Protein AF-A0A7N2RCC4-F1 (afdb_monomer_lite)

Structure (mmCIF, N/CA/C/O backbone):
data_AF-A0A7N2RCC4-F1
#
_entry.id   AF-A0A7N2RCC4-F1
#
loop_
_atom_site.group_PDB
_atom_site.id
_atom_site.type_symbol
_atom_site.label_atom_id
_ato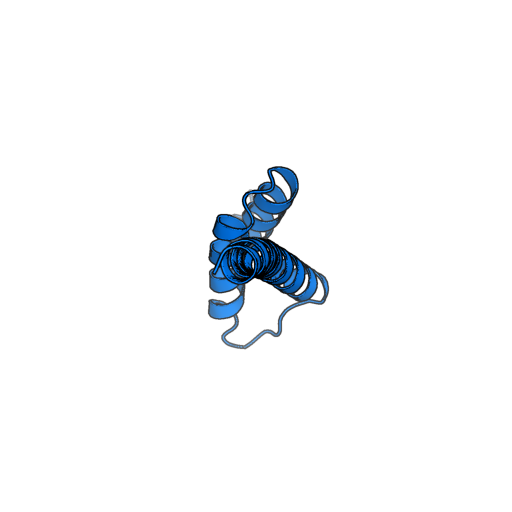m_site.label_alt_id
_atom_site.label_comp_id
_atom_site.label_asym_id
_atom_site.label_entity_id
_atom_site.label_seq_id
_atom_site.pdbx_PDB_ins_code
_atom_site.Cartn_x
_atom_site.Cartn_y
_atom_site.Cartn_z
_atom_site.occupancy
_atom_site.B_iso_or_equiv
_atom_site.auth_seq_id
_atom_site.auth_comp_id
_atom_site.auth_asym_id
_atom_site.auth_atom_id
_atom_site.pdbx_PDB_model_num
ATOM 1 N N . MET A 1 1 ? -17.822 18.754 20.156 1.00 39.94 1 MET A N 1
ATOM 2 C CA . MET A 1 1 ? -16.441 18.271 20.363 1.00 39.94 1 MET A CA 1
ATOM 3 C C . MET A 1 1 ? -16.010 17.592 19.079 1.00 39.94 1 MET A C 1
ATOM 5 O O . MET A 1 1 ? -16.704 16.676 18.659 1.00 39.94 1 MET A O 1
ATOM 9 N N . ALA A 1 2 ? -14.974 18.092 18.404 1.00 50.16 2 ALA A N 1
ATOM 10 C CA . ALA A 1 2 ? -14.434 17.416 17.227 1.00 50.16 2 ALA A CA 1
ATOM 11 C C . ALA A 1 2 ? -13.718 16.144 17.699 1.00 50.16 2 ALA A C 1
ATOM 13 O O . ALA A 1 2 ? -12.829 16.223 18.544 1.00 50.16 2 ALA A O 1
ATOM 14 N N . MET A 1 3 ? -14.162 14.985 17.216 1.00 54.91 3 MET A N 1
ATOM 15 C CA . MET A 1 3 ? -13.475 13.718 17.443 1.00 54.91 3 MET A CA 1
ATOM 16 C C . MET A 1 3 ? -12.151 13.791 16.6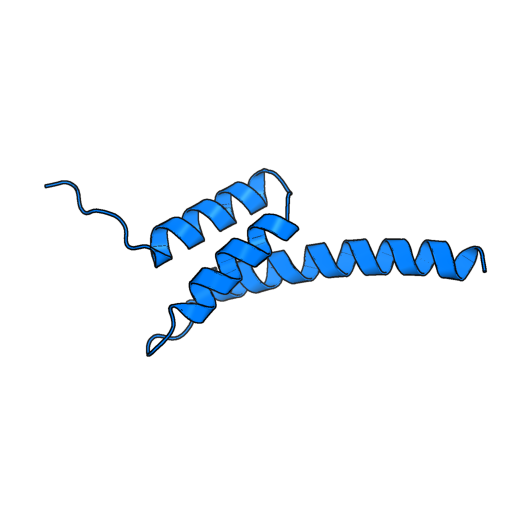83 1.00 54.91 3 MET A C 1
ATOM 18 O O . MET A 1 3 ? -12.163 13.960 15.465 1.00 54.91 3 MET A O 1
ATOM 22 N N . THR A 1 4 ? -11.019 13.732 17.380 1.00 64.38 4 THR A N 1
ATOM 23 C CA . THR A 1 4 ? -9.720 13.582 16.718 1.00 64.38 4 THR A CA 1
ATOM 24 C C . THR A 1 4 ? -9.707 12.213 16.036 1.00 64.38 4 THR A C 1
ATOM 26 O O . THR A 1 4 ? -9.937 11.222 16.740 1.00 64.38 4 THR A O 1
ATOM 29 N N . PRO A 1 5 ? -9.502 12.133 14.709 1.00 71.56 5 PRO A N 1
ATOM 30 C CA . PRO A 1 5 ? -9.406 10.848 14.030 1.00 71.56 5 PRO A CA 1
ATOM 31 C C . PRO A 1 5 ? -8.265 10.038 14.643 1.00 71.56 5 PRO A C 1
ATOM 33 O O . PRO A 1 5 ? -7.243 10.577 15.067 1.00 71.56 5 PRO A O 1
ATOM 36 N N . SER A 1 6 ? -8.464 8.730 14.761 1.00 83.94 6 SER A N 1
ATOM 37 C CA . SER A 1 6 ? -7.411 7.847 15.250 1.00 83.94 6 SER A CA 1
ATOM 38 C C . SER A 1 6 ? -6.241 7.836 14.263 1.00 83.94 6 SER A C 1
ATOM 40 O O . SER A 1 6 ? -6.439 7.953 13.054 1.00 83.94 6 SER A O 1
ATOM 42 N N . ALA A 1 7 ? -5.020 7.601 14.751 1.00 86.56 7 ALA A N 1
ATOM 43 C CA . ALA A 1 7 ? -3.840 7.488 13.887 1.00 86.56 7 ALA A CA 1
ATOM 44 C C . ALA A 1 7 ? -4.025 6.445 12.761 1.00 86.56 7 ALA A C 1
ATOM 46 O O . ALA A 1 7 ? -3.449 6.568 11.683 1.00 86.56 7 ALA A O 1
ATOM 47 N N . ARG A 1 8 ? -4.863 5.420 12.975 1.00 88.56 8 ARG A N 1
ATOM 48 C CA . ARG A 1 8 ? -5.239 4.444 11.942 1.00 88.56 8 ARG A CA 1
ATOM 49 C C . ARG A 1 8 ? -6.067 5.087 10.828 1.00 88.56 8 ARG A C 1
ATOM 51 O O . ARG A 1 8 ? -5.739 4.913 9.661 1.00 88.56 8 ARG A O 1
ATOM 58 N N . GLU A 1 9 ? -7.105 5.841 11.178 1.00 89.31 9 GLU A N 1
ATOM 59 C CA . GLU A 1 9 ? -7.972 6.531 10.213 1.00 89.31 9 GLU A CA 1
ATOM 60 C C . GLU A 1 9 ? -7.211 7.604 9.427 1.00 89.31 9 GLU A C 1
ATOM 62 O O . GLU A 1 9 ? -7.417 7.732 8.221 1.00 89.31 9 GLU A O 1
ATOM 67 N N . GLU A 1 10 ? -6.283 8.316 10.074 1.00 92.44 10 GLU A N 1
ATOM 68 C CA . GLU A 1 10 ? -5.395 9.271 9.403 1.00 92.44 10 GLU A CA 1
ATOM 69 C C . GLU A 1 10 ? -4.501 8.583 8.365 1.00 92.44 10 GLU A C 1
ATOM 71 O O . GLU A 1 10 ? -4.428 9.029 7.221 1.00 92.44 10 GLU A O 1
ATOM 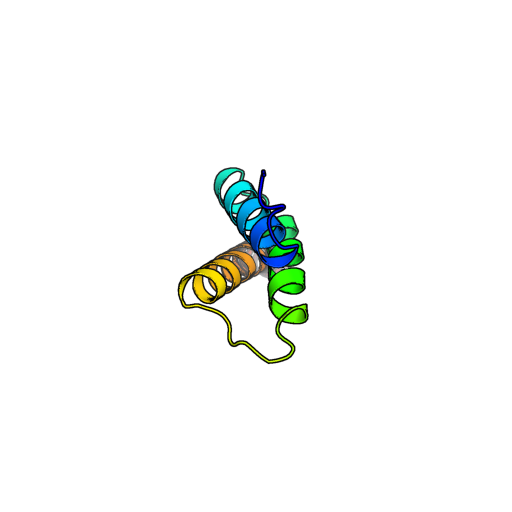76 N N . ASN A 1 11 ? -3.870 7.458 8.717 1.00 92.56 11 ASN A N 1
ATOM 77 C CA . ASN A 1 11 ? -3.038 6.715 7.769 1.00 92.56 11 ASN A CA 1
ATOM 78 C C . ASN A 1 11 ? -3.865 6.128 6.610 1.00 92.56 11 ASN A C 1
ATOM 80 O O . ASN A 1 11 ? -3.415 6.162 5.467 1.00 92.56 11 ASN A O 1
ATOM 84 N N . VAL A 1 12 ? -5.090 5.648 6.861 1.00 92.62 12 VAL A N 1
ATOM 85 C CA . VAL A 1 12 ? -6.002 5.199 5.789 1.00 92.62 12 VAL A CA 1
ATOM 86 C C . VAL A 1 12 ? -6.390 6.361 4.872 1.00 92.62 12 VAL A C 1
ATOM 88 O O . VAL A 1 12 ? -6.435 6.196 3.653 1.00 92.62 12 VAL A O 1
ATOM 91 N N . TYR A 1 13 ? -6.645 7.546 5.428 1.00 94.31 13 TYR A N 1
ATOM 92 C CA . TYR A 1 13 ? -6.932 8.743 4.641 1.00 94.31 13 TYR A CA 1
ATOM 93 C C . TYR A 1 13 ? -5.737 9.151 3.768 1.00 94.31 13 TYR A C 1
ATOM 95 O O . TYR A 1 13 ? -5.901 9.380 2.568 1.00 94.31 13 TYR A O 1
ATOM 103 N N . MET A 1 14 ? -4.529 9.163 4.335 1.00 93.94 14 MET A N 1
ATOM 104 C CA . MET A 1 14 ? -3.301 9.456 3.592 1.00 93.94 14 MET A CA 1
ATOM 105 C C . MET A 1 14 ? -3.027 8.421 2.495 1.00 93.94 14 MET A C 1
ATOM 107 O O . MET A 1 14 ? -2.671 8.799 1.382 1.00 93.94 14 MET A O 1
ATOM 111 N N . ALA A 1 15 ? -3.277 7.133 2.752 1.00 94.00 15 ALA A N 1
ATOM 112 C CA . ALA A 1 15 ? -3.158 6.086 1.740 1.00 94.00 15 ALA A CA 1
ATOM 113 C C . ALA A 1 15 ? -4.132 6.292 0.567 1.00 94.00 15 ALA A C 1
ATOM 115 O O . ALA A 1 15 ? -3.746 6.117 -0.586 1.00 94.00 15 ALA A O 1
ATOM 116 N N . LYS A 1 16 ? -5.375 6.717 0.831 1.00 94.19 16 LYS A N 1
ATOM 117 C CA . LYS A 1 16 ? -6.337 7.070 -0.229 1.00 94.19 16 LYS A CA 1
ATOM 118 C C . LYS A 1 16 ? -5.885 8.285 -1.031 1.00 94.19 16 LYS A C 1
ATOM 120 O O . LYS A 1 16 ? -6.035 8.304 -2.247 1.00 94.19 16 LYS A O 1
ATOM 125 N N . LEU A 1 17 ? -5.314 9.294 -0.375 1.00 94.62 17 LEU A N 1
ATOM 126 C CA . LEU A 1 17 ? -4.778 10.462 -1.070 1.00 94.62 17 LEU A CA 1
ATOM 127 C C . LEU A 1 17 ? -3.589 10.082 -1.968 1.00 94.62 17 LEU A C 1
ATOM 129 O O . LEU A 1 17 ? -3.528 10.510 -3.119 1.00 94.62 17 LEU A O 1
ATOM 133 N N . ALA A 1 18 ? -2.692 9.227 -1.470 1.00 92.44 18 ALA A N 1
ATOM 134 C CA . ALA A 1 18 ? -1.573 8.684 -2.235 1.00 92.44 18 ALA A CA 1
ATOM 135 C C . ALA A 1 18 ? -2.040 7.802 -3.408 1.00 92.44 18 ALA A C 1
ATOM 137 O O . ALA A 1 18 ? -1.454 7.853 -4.484 1.00 92.44 18 ALA A O 1
ATOM 138 N N . GLU A 1 19 ? -3.132 7.048 -3.259 1.00 91.38 19 GLU A N 1
ATOM 139 C CA . GLU A 1 19 ? -3.744 6.324 -4.381 1.00 91.38 19 GLU A CA 1
ATOM 140 C C . GLU A 1 19 ? -4.168 7.284 -5.505 1.00 91.38 19 GLU A C 1
ATOM 142 O O . GLU A 1 19 ? -3.869 7.035 -6.672 1.00 91.38 19 GLU A O 1
ATOM 147 N N . GLN A 1 20 ? -4.807 8.410 -5.163 1.00 92.31 20 GLN A N 1
ATOM 148 C CA . GLN A 1 20 ? -5.246 9.408 -6.150 1.00 92.31 20 GLN A CA 1
ATOM 149 C C . GLN A 1 20 ? -4.078 10.148 -6.810 1.00 92.31 20 GLN A C 1
ATOM 151 O O . GLN A 1 20 ? -4.138 10.464 -7.997 1.00 92.31 20 GLN A O 1
ATOM 156 N N . ALA A 1 21 ? -3.014 10.426 -6.057 1.00 90.69 21 ALA A N 1
ATOM 157 C CA . ALA A 1 21 ? -1.831 11.106 -6.577 1.00 90.69 21 ALA A CA 1
ATOM 158 C C . ALA A 1 21 ? -0.892 10.170 -7.369 1.00 90.69 21 ALA A C 1
ATOM 160 O O . ALA A 1 21 ? 0.010 10.648 -8.054 1.00 90.69 21 ALA A O 1
ATOM 161 N N . GLN A 1 22 ? -1.091 8.849 -7.271 1.00 86.25 22 GLN A N 1
ATOM 162 C CA . GLN A 1 22 ? -0.241 7.782 -7.813 1.00 86.25 22 GLN A CA 1
ATOM 163 C C . GLN A 1 22 ? 1.162 7.533 -7.185 1.00 86.25 22 GLN A C 1
ATOM 165 O O . GLN A 1 22 ? 1.838 6.628 -7.690 1.00 86.25 22 GLN A O 1
ATOM 170 N N . PRO A 1 23 ? 1.662 8.198 -6.111 1.00 91.19 23 PRO A N 1
ATOM 171 C CA . PRO A 1 23 ? 2.888 7.773 -5.434 1.00 91.19 23 PRO A CA 1
ATOM 172 C C . PRO A 1 23 ? 2.627 6.524 -4.580 1.00 91.19 23 PRO A C 1
ATOM 174 O O . PRO A 1 23 ? 2.426 6.577 -3.366 1.00 91.19 23 PRO A O 1
ATOM 177 N N . TYR A 1 24 ? 2.643 5.356 -5.221 1.00 92.25 24 TYR A N 1
ATOM 178 C CA . TYR A 1 24 ? 2.345 4.090 -4.546 1.00 92.25 24 TYR A CA 1
ATOM 179 C C . TYR A 1 24 ? 3.402 3.668 -3.514 1.00 92.25 24 TYR A C 1
ATOM 181 O O . TYR A 1 24 ? 3.095 2.843 -2.660 1.00 92.25 24 TYR A O 1
ATOM 189 N N . GLU A 1 25 ? 4.624 4.212 -3.560 1.00 92.19 25 GLU A N 1
ATOM 190 C CA . GLU A 1 25 ? 5.640 3.957 -2.525 1.00 92.19 25 GLU A CA 1
ATOM 191 C C . GLU A 1 25 ? 5.238 4.590 -1.183 1.00 92.19 25 GLU A C 1
ATOM 193 O O . GLU A 1 25 ? 5.227 3.899 -0.169 1.00 92.19 25 GLU A O 1
ATOM 198 N N . GLU A 1 26 ? 4.772 5.843 -1.186 1.00 92.19 26 GLU A N 1
ATOM 199 C CA . GLU A 1 26 ? 4.229 6.504 0.012 1.00 92.19 26 GLU A CA 1
ATOM 200 C C . GLU A 1 26 ? 2.955 5.803 0.510 1.00 92.19 26 GLU A C 1
ATOM 202 O O . GLU A 1 26 ? 2.745 5.630 1.711 1.00 92.19 26 GLU A O 1
ATOM 207 N N . MET A 1 27 ? 2.114 5.327 -0.417 1.00 93.38 27 MET A N 1
ATOM 208 C CA . MET A 1 27 ? 0.929 4.536 -0.079 1.00 93.38 27 MET A CA 1
ATOM 209 C C . MET A 1 27 ? 1.290 3.257 0.697 1.00 93.38 27 MET A C 1
ATOM 211 O O . MET A 1 27 ? 0.566 2.889 1.625 1.00 93.38 27 MET A O 1
ATOM 215 N N . VAL A 1 28 ? 2.401 2.589 0.351 1.00 94.75 28 VAL A N 1
ATOM 216 C CA . VAL A 1 28 ? 2.899 1.421 1.098 1.00 94.75 28 VAL A CA 1
ATOM 217 C C . VAL A 1 28 ? 3.276 1.821 2.523 1.00 94.75 28 VAL A C 1
ATOM 219 O O . VAL A 1 28 ? 2.819 1.166 3.456 1.00 94.75 28 VAL A O 1
ATOM 222 N N . GLU A 1 29 ? 4.008 2.921 2.716 1.00 94.88 29 GLU A N 1
ATOM 223 C CA . GLU A 1 29 ? 4.412 3.376 4.056 1.00 94.88 29 GLU A CA 1
ATOM 224 C C . GLU A 1 29 ? 3.211 3.654 4.974 1.00 94.88 29 GLU A C 1
ATOM 226 O O . GLU A 1 29 ? 3.215 3.293 6.155 1.00 94.88 29 GLU A O 1
ATOM 231 N N . PHE A 1 30 ? 2.155 4.286 4.450 1.00 93.81 30 PHE A N 1
ATOM 232 C CA . PHE A 1 30 ? 0.936 4.532 5.223 1.00 93.81 30 PHE A CA 1
ATOM 233 C C . PHE A 1 30 ? 0.200 3.231 5.558 1.00 93.81 30 PHE A C 1
ATOM 235 O O . PHE A 1 30 ? -0.238 3.043 6.694 1.00 93.81 30 PHE A O 1
ATOM 242 N N . MET A 1 31 ? 0.092 2.306 4.603 1.00 94.00 31 MET A N 1
ATOM 243 C CA . MET A 1 31 ? -0.597 1.033 4.820 1.00 94.00 31 MET A CA 1
ATOM 244 C C . MET A 1 31 ? 0.188 0.070 5.727 1.00 94.00 31 MET A C 1
ATOM 246 O O . MET A 1 31 ? -0.428 -0.694 6.473 1.00 94.00 31 MET A O 1
ATOM 250 N N . GLU A 1 32 ? 1.520 0.147 5.749 1.00 93.19 32 GLU A N 1
ATOM 251 C CA . GLU A 1 32 ? 2.363 -0.551 6.725 1.00 93.19 32 GLU A CA 1
ATOM 252 C C . GLU A 1 32 ? 2.078 -0.057 8.147 1.00 93.19 32 GLU A C 1
ATOM 254 O O . GLU A 1 32 ? 1.848 -0.877 9.038 1.00 93.19 32 GLU A O 1
ATOM 259 N N . LYS A 1 33 ? 1.967 1.264 8.356 1.00 92.38 33 LYS A N 1
ATOM 260 C CA . LYS A 1 33 ? 1.573 1.847 9.654 1.00 92.38 33 LYS A CA 1
ATOM 261 C C . LYS A 1 33 ? 0.179 1.393 10.091 1.00 92.38 33 LYS A C 1
ATOM 263 O O . LYS A 1 33 ? -0.012 1.065 11.262 1.00 92.38 33 LYS A O 1
ATOM 268 N N . VAL A 1 34 ? -0.780 1.314 9.161 1.00 90.94 34 VAL A N 1
ATOM 269 C CA . VAL A 1 34 ? -2.121 0.759 9.434 1.00 90.94 34 VAL A CA 1
ATOM 270 C C . VAL A 1 34 ? -2.021 -0.698 9.876 1.00 90.94 34 VAL A C 1
ATOM 272 O O . VAL A 1 34 ? -2.661 -1.071 10.855 1.00 90.94 34 VAL A O 1
ATOM 275 N N . SER A 1 35 ? -1.202 -1.510 9.199 1.00 89.38 35 SER A N 1
ATOM 276 C CA . SER A 1 35 ? -1.012 -2.924 9.542 1.00 89.38 35 SER A CA 1
ATOM 277 C C . SER A 1 35 ? -0.286 -3.132 10.875 1.00 89.38 35 SER A C 1
ATOM 279 O O . SER A 1 35 ? -0.648 -4.028 11.627 1.00 89.38 35 SER A O 1
ATOM 281 N N . ALA A 1 36 ? 0.682 -2.277 11.213 1.00 87.50 36 ALA A N 1
ATOM 282 C CA . ALA A 1 36 ? 1.424 -2.343 12.469 1.00 87.50 36 ALA A CA 1
ATOM 283 C C . ALA A 1 36 ? 0.571 -1.921 13.676 1.00 87.50 36 ALA A C 1
ATOM 285 O O . ALA A 1 36 ? 0.770 -2.418 14.779 1.00 87.50 36 ALA A O 1
ATOM 286 N N . ALA A 1 37 ? -0.419 -1.047 13.468 1.00 84.81 37 ALA A N 1
ATOM 287 C CA . ALA A 1 37 ? -1.375 -0.644 14.501 1.00 84.81 37 ALA A CA 1
ATOM 288 C C . ALA A 1 37 ? -2.441 -1.722 14.815 1.00 84.81 37 ALA A C 1
ATOM 290 O O . ALA A 1 37 ? -3.295 -1.526 15.684 1.00 84.81 37 ALA A O 1
ATOM 291 N N . VAL A 1 38 ? -2.430 -2.859 14.109 1.00 75.81 38 VAL A N 1
ATOM 292 C CA . VAL A 1 38 ? -3.323 -4.004 14.334 1.00 75.81 38 VAL A CA 1
ATOM 293 C C . VAL A 1 38 ? -2.742 -4.899 15.436 1.00 75.81 38 VAL A C 1
ATOM 295 O O . VAL A 1 38 ? -2.220 -5.973 15.173 1.00 75.81 38 VAL A O 1
ATOM 298 N N . GLU 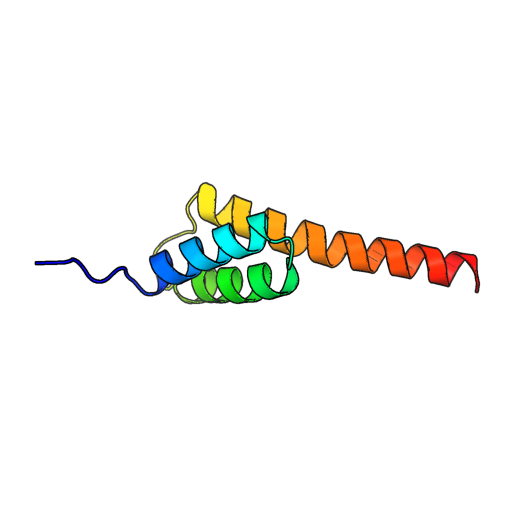A 1 39 ? -2.838 -4.488 16.700 1.00 67.44 39 GLU A N 1
ATOM 299 C CA . GLU A 1 39 ? -2.449 -5.375 17.817 1.00 67.44 39 GLU A CA 1
ATOM 300 C C . GLU A 1 39 ? -3.513 -6.452 18.110 1.00 67.44 39 GLU A C 1
ATOM 302 O O . GLU A 1 39 ? -3.210 -7.508 18.657 1.00 67.44 39 GLU A O 1
ATOM 307 N N . SER A 1 40 ? -4.779 -6.200 17.756 1.00 61.72 40 SER A N 1
ATOM 308 C CA . SER A 1 40 ? -5.907 -7.096 18.086 1.00 61.72 40 SER A CA 1
ATOM 309 C C . SER A 1 40 ? -7.102 -7.045 17.122 1.00 61.72 40 SER A C 1
ATOM 311 O O . SER A 1 40 ? -8.003 -7.876 17.220 1.00 61.72 40 SER A O 1
ATOM 313 N N . LYS A 1 41 ? -7.134 -6.093 16.178 1.00 73.06 41 LYS A N 1
ATOM 314 C CA . LYS A 1 41 ? -8.243 -5.893 15.225 1.00 73.06 41 LYS A CA 1
ATOM 315 C C . LYS A 1 41 ? -7.792 -6.106 13.791 1.00 73.06 41 LYS A C 1
ATOM 317 O O . LYS A 1 41 ? -7.102 -5.241 13.258 1.00 73.06 41 LYS A O 1
ATOM 322 N N . GLU A 1 42 ? -8.257 -7.188 13.172 1.00 86.88 42 GLU A N 1
ATOM 323 C CA . GLU A 1 42 ? -7.996 -7.524 11.768 1.00 86.88 42 GLU A CA 1
ATOM 324 C C . GLU A 1 42 ? -8.188 -6.338 10.802 1.00 86.88 42 GLU A C 1
ATOM 326 O O . GLU A 1 42 ? -8.955 -5.399 11.050 1.00 86.88 42 GLU A O 1
ATOM 331 N N . LEU A 1 43 ? -7.485 -6.394 9.668 1.00 87.56 43 LEU A N 1
ATOM 332 C CA . LEU A 1 43 ? -7.683 -5.448 8.574 1.00 87.56 43 LEU A CA 1
ATOM 333 C C . LEU A 1 43 ? -9.081 -5.624 7.984 1.00 87.56 43 LEU A C 1
ATOM 335 O O . LEU A 1 43 ? -9.472 -6.728 7.580 1.00 87.56 43 LEU A O 1
ATOM 339 N N . THR A 1 44 ? -9.794 -4.509 7.870 1.00 91.62 44 THR A N 1
ATOM 340 C CA . THR A 1 44 ? -11.055 -4.446 7.139 1.00 91.62 44 THR A CA 1
ATOM 341 C C . THR A 1 44 ? -10.826 -4.780 5.665 1.00 91.62 44 THR A C 1
ATOM 343 O O . THR A 1 44 ? -9.705 -4.743 5.148 1.00 91.62 44 THR A O 1
ATOM 346 N N . VAL A 1 45 ? -11.907 -5.117 4.959 1.00 93.06 45 VAL A N 1
ATOM 347 C CA . VAL A 1 45 ? -11.847 -5.416 3.520 1.00 93.06 45 VAL A CA 1
ATOM 348 C C . VAL A 1 45 ? -11.257 -4.239 2.736 1.00 93.06 45 VAL A C 1
ATOM 350 O O . VAL A 1 45 ? -10.453 -4.446 1.831 1.00 93.06 45 VAL A O 1
ATOM 353 N N . GLU A 1 46 ? -11.608 -3.011 3.115 1.00 91.94 46 GLU A N 1
ATOM 354 C CA . GLU A 1 46 ? -11.109 -1.798 2.470 1.00 91.94 46 GLU A CA 1
ATOM 355 C C . GLU A 1 46 ? -9.601 -1.608 2.684 1.00 91.94 46 GLU A C 1
ATOM 357 O O . GLU A 1 46 ? -8.860 -1.440 1.718 1.00 91.94 46 GLU A O 1
ATOM 362 N N . GLU A 1 47 ? -9.117 -1.724 3.921 1.00 92.81 47 GLU A N 1
ATOM 363 C CA . GLU A 1 47 ? -7.685 -1.596 4.223 1.00 92.81 47 GLU A CA 1
ATOM 364 C C . GLU A 1 47 ? -6.862 -2.687 3.532 1.00 92.81 47 GLU A C 1
ATOM 366 O O . GLU A 1 47 ? -5.785 -2.428 3.002 1.00 92.81 47 GLU A O 1
ATOM 371 N N . ARG A 1 48 ? -7.381 -3.916 3.468 1.00 95.19 48 ARG A N 1
ATOM 372 C CA . ARG A 1 48 ? -6.719 -5.015 2.756 1.00 95.19 48 ARG A CA 1
ATOM 373 C C . ARG A 1 48 ? -6.625 -4.754 1.252 1.00 95.19 48 ARG A C 1
ATOM 375 O O . ARG A 1 48 ? -5.623 -5.111 0.626 1.00 95.19 48 ARG A O 1
ATOM 382 N N . ASN A 1 49 ? -7.651 -4.132 0.671 1.00 95.62 49 ASN A N 1
ATOM 383 C CA . ASN A 1 49 ? -7.638 -3.724 -0.729 1.00 95.62 49 ASN A CA 1
ATOM 384 C C . ASN A 1 49 ? -6.605 -2.622 -0.970 1.00 95.62 49 ASN A C 1
ATOM 386 O O . ASN A 1 49 ? -5.797 -2.772 -1.882 1.00 95.62 49 ASN A O 1
ATOM 390 N N . LEU A 1 50 ? -6.562 -1.588 -0.125 1.00 94.88 50 LEU A N 1
ATOM 391 C CA . LEU A 1 50 ? -5.562 -0.517 -0.219 1.00 94.88 50 LEU A CA 1
ATOM 392 C C . LEU A 1 50 ? -4.135 -1.069 -0.098 1.00 94.88 50 LEU A C 1
ATOM 394 O O . LEU A 1 50 ? -3.285 -0.765 -0.932 1.00 94.88 50 LEU A O 1
ATOM 398 N N . LEU A 1 51 ? -3.891 -1.968 0.860 1.00 94.50 51 LEU A N 1
ATOM 399 C CA . LEU A 1 51 ? -2.602 -2.649 1.017 1.00 94.50 51 LEU A CA 1
ATOM 400 C C . LEU A 1 51 ? -2.231 -3.435 -0.253 1.00 94.50 51 LEU A C 1
ATOM 402 O O . LEU A 1 51 ? -1.097 -3.382 -0.728 1.00 94.50 51 LEU A O 1
ATOM 406 N N . SER A 1 52 ? -3.204 -4.136 -0.843 1.00 95.94 52 SER A N 1
ATOM 407 C CA . SER A 1 52 ? -3.001 -4.891 -2.081 1.00 95.94 52 SER A CA 1
ATOM 408 C C . SER A 1 52 ? -2.687 -3.984 -3.270 1.00 95.94 52 SER A C 1
ATOM 410 O O . SER A 1 52 ? -1.814 -4.318 -4.070 1.00 95.94 52 SER A O 1
ATOM 412 N N . VAL A 1 53 ? -3.401 -2.866 -3.417 1.00 95.25 53 VAL A N 1
ATOM 413 C CA . VAL A 1 53 ? -3.197 -1.890 -4.497 1.00 95.25 53 VAL A CA 1
ATOM 414 C C . VAL A 1 53 ? -1.810 -1.262 -4.391 1.00 95.25 53 VAL A C 1
ATOM 416 O O . VAL A 1 53 ? -1.091 -1.233 -5.392 1.00 95.25 53 VAL A O 1
ATOM 419 N N . ALA A 1 54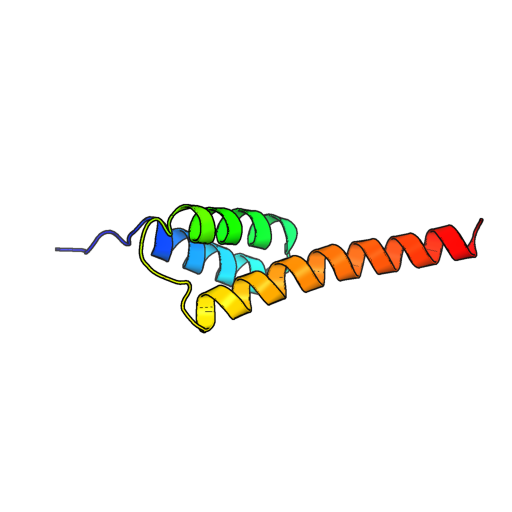 ? -1.403 -0.845 -3.190 1.00 95.38 54 ALA A N 1
ATOM 420 C CA . ALA A 1 54 ? -0.103 -0.232 -2.940 1.00 95.38 54 ALA A CA 1
ATOM 421 C C . ALA A 1 54 ? 1.050 -1.145 -3.401 1.00 95.38 54 ALA A C 1
ATOM 423 O O . ALA A 1 54 ? 1.792 -0.809 -4.329 1.00 95.38 54 ALA A O 1
ATOM 424 N N . TYR A 1 55 ? 1.142 -2.363 -2.853 1.00 96.75 55 TYR A N 1
ATOM 425 C CA . TYR A 1 55 ? 2.229 -3.285 -3.203 1.00 96.75 55 TYR A CA 1
ATOM 426 C C . TYR A 1 55 ? 2.172 -3.770 -4.657 1.00 96.75 55 TYR A C 1
ATOM 428 O O . TYR A 1 55 ? 3.221 -3.897 -5.295 1.00 96.75 55 TYR A O 1
ATOM 436 N N . LYS A 1 56 ? 0.979 -4.036 -5.217 1.00 97.00 56 LYS A N 1
ATOM 437 C CA . LYS A 1 56 ? 0.851 -4.476 -6.621 1.00 97.00 56 LYS A CA 1
ATOM 438 C C . LYS A 1 56 ? 1.425 -3.451 -7.591 1.00 97.00 56 LYS A C 1
ATOM 440 O O . LYS A 1 56 ? 2.099 -3.850 -8.540 1.00 97.00 56 LYS A O 1
ATOM 445 N N . ASN A 1 57 ? 1.183 -2.164 -7.356 1.00 95.00 57 ASN A N 1
ATOM 446 C CA . ASN A 1 57 ? 1.695 -1.106 -8.219 1.00 95.00 57 ASN A CA 1
ATOM 447 C C . ASN A 1 57 ? 3.211 -0.930 -8.068 1.00 95.00 57 ASN A C 1
ATOM 449 O O . ASN A 1 57 ? 3.918 -0.939 -9.075 1.00 95.00 57 ASN A O 1
ATOM 453 N N . VAL A 1 58 ? 3.733 -0.882 -6.836 1.00 95.44 58 VAL A N 1
ATOM 454 C CA . VAL A 1 58 ? 5.185 -0.755 -6.596 1.00 95.44 58 VAL A CA 1
ATOM 455 C C . VAL A 1 58 ? 5.957 -1.917 -7.229 1.00 95.44 58 VAL A C 1
ATOM 457 O O . VAL A 1 58 ? 6.907 -1.714 -7.991 1.00 95.44 58 VAL A O 1
ATOM 460 N N . ILE A 1 59 ? 5.529 -3.157 -6.971 1.00 96.06 59 ILE A N 1
ATOM 461 C CA . ILE A 1 59 ? 6.173 -4.353 -7.530 1.00 96.06 59 ILE A CA 1
ATOM 462 C C . ILE A 1 59 ? 5.960 -4.424 -9.048 1.00 96.06 59 ILE A C 1
ATOM 464 O O . ILE A 1 59 ? 6.859 -4.845 -9.776 1.00 96.06 59 ILE A O 1
ATOM 468 N N . GLY A 1 60 ? 4.791 -4.011 -9.545 1.00 96.19 60 GLY A N 1
ATOM 469 C CA . GLY A 1 60 ? 4.475 -3.954 -10.971 1.00 96.19 60 GLY A CA 1
ATOM 470 C C . GLY A 1 60 ? 5.467 -3.092 -11.748 1.00 96.19 60 GLY A C 1
ATOM 471 O O . GLY A 1 60 ? 6.055 -3.574 -12.720 1.00 96.19 60 GLY A O 1
ATOM 472 N N . THR A 1 61 ? 5.722 -1.874 -11.266 1.00 94.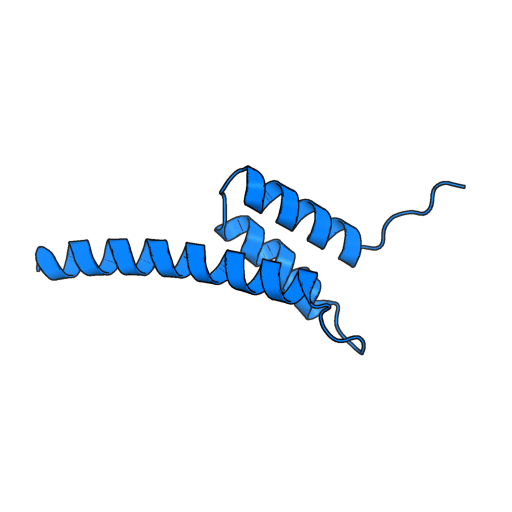62 61 THR A N 1
ATOM 473 C CA . THR A 1 61 ? 6.712 -0.952 -11.839 1.00 94.62 61 THR A CA 1
ATOM 474 C C . THR A 1 61 ? 8.116 -1.551 -11.798 1.00 94.62 61 THR A C 1
ATOM 476 O O . THR A 1 61 ? 8.784 -1.617 -12.827 1.00 94.62 61 THR A O 1
ATOM 479 N N . ARG A 1 62 ? 8.545 -2.100 -10.652 1.00 95.56 62 ARG A N 1
ATOM 480 C CA . ARG A 1 62 ? 9.875 -2.730 -10.514 1.00 95.56 62 ARG A CA 1
ATOM 481 C C . ARG A 1 62 ? 10.062 -3.921 -11.457 1.00 95.56 62 ARG A C 1
ATOM 483 O O . ARG A 1 62 ? 11.113 -4.059 -12.076 1.00 95.56 62 ARG A O 1
ATOM 490 N N . ARG A 1 63 ? 9.034 -4.759 -11.629 1.00 97.81 63 ARG A N 1
ATOM 491 C CA . ARG A 1 63 ? 9.045 -5.880 -12.586 1.00 97.81 63 ARG A CA 1
ATOM 492 C C . ARG A 1 63 ? 9.088 -5.411 -14.035 1.00 97.81 63 ARG A C 1
ATOM 494 O O . ARG A 1 63 ? 9.702 -6.083 -14.857 1.00 97.81 63 ARG A O 1
ATOM 501 N N . ALA A 1 64 ? 8.404 -4.321 -14.375 1.00 96.62 64 ALA A N 1
ATOM 502 C CA . ALA A 1 64 ? 8.487 -3.737 -15.709 1.00 96.62 64 ALA A CA 1
ATOM 503 C C . ALA A 1 64 ? 9.917 -3.259 -15.999 1.00 96.62 64 ALA A C 1
ATOM 505 O O . ALA A 1 64 ? 10.479 -3.652 -17.018 1.00 96.62 64 ALA A O 1
ATOM 506 N N . SER A 1 65 ? 10.538 -2.536 -15.061 1.00 96.00 65 SER A N 1
ATOM 507 C CA . SER A 1 65 ? 11.940 -2.118 -15.165 1.00 96.00 65 SER A CA 1
ATOM 508 C C . SER A 1 65 ? 12.893 -3.307 -15.294 1.00 96.00 65 SER A C 1
ATOM 510 O O . SER A 1 65 ? 13.742 -3.312 -16.179 1.00 96.00 65 SER A O 1
ATOM 512 N N . TRP A 1 66 ? 12.712 -4.348 -14.473 1.00 96.81 66 TRP A N 1
ATOM 513 C CA . TRP A 1 66 ? 13.523 -5.567 -14.548 1.00 96.81 66 TRP A CA 1
ATOM 514 C C . TRP A 1 66 ? 13.450 -6.225 -15.928 1.00 96.81 66 TRP A C 1
ATOM 516 O O . TRP A 1 66 ? 14.477 -6.559 -16.502 1.00 96.81 66 TRP A O 1
ATOM 526 N N . ARG A 1 67 ? 12.246 -6.361 -16.503 1.00 97.62 67 ARG A N 1
ATOM 527 C CA . ARG A 1 67 ? 12.087 -6.926 -17.853 1.00 97.62 67 ARG A CA 1
ATOM 528 C C . ARG A 1 67 ? 12.834 -6.124 -18.909 1.00 97.62 67 ARG A C 1
ATOM 530 O O . ARG A 1 67 ? 13.401 -6.731 -19.800 1.00 97.62 67 ARG A O 1
ATOM 537 N N . ILE A 1 68 ? 12.818 -4.794 -18.826 1.00 96.81 68 ILE A N 1
ATOM 538 C CA . ILE A 1 68 ? 13.544 -3.942 -19.778 1.00 96.81 68 ILE A CA 1
ATOM 539 C C . ILE A 1 68 ? 15.048 -4.200 -19.672 1.00 96.81 68 ILE A C 1
ATOM 541 O O . ILE A 1 68 ? 15.701 -4.363 -20.694 1.00 96.81 68 ILE A O 1
ATOM 545 N N . ILE A 1 69 ? 15.582 -4.291 -18.451 1.00 96.88 69 ILE A N 1
ATOM 546 C CA . ILE A 1 69 ? 17.006 -4.569 -18.225 1.00 96.88 69 ILE A CA 1
ATOM 547 C C . ILE A 1 69 ? 17.378 -5.954 -18.763 1.00 96.88 69 ILE A C 1
ATOM 549 O O . ILE A 1 69 ? 18.298 -6.056 -19.563 1.00 96.88 69 ILE A O 1
ATOM 553 N N . SER A 1 70 ? 16.615 -6.997 -18.421 1.00 95.75 70 SER A N 1
ATOM 554 C CA . SER A 1 70 ? 16.863 -8.363 -18.908 1.00 95.75 70 SER A CA 1
ATOM 555 C C . SER A 1 70 ? 16.647 -8.552 -20.414 1.00 95.75 70 SER A C 1
ATOM 557 O O . SER A 1 70 ? 16.969 -9.611 -20.935 1.00 95.75 70 SER A O 1
ATOM 559 N N . LEU A 1 71 ? 16.029 -7.589 -21.107 1.00 94.62 71 LEU A N 1
ATOM 560 C CA . LEU A 1 71 ? 15.945 -7.580 -22.572 1.00 94.62 71 LEU A CA 1
ATOM 561 C C . LEU A 1 71 ? 17.183 -6.945 -23.224 1.00 94.62 71 LEU A C 1
ATOM 563 O O . LEU A 1 71 ? 17.383 -7.131 -24.422 1.00 94.62 71 LEU A O 1
ATOM 567 N N . ILE A 1 72 ? 17.941 -6.141 -22.474 1.00 94.62 72 ILE A N 1
ATOM 568 C CA . ILE A 1 72 ? 19.133 -5.424 -22.947 1.00 94.62 72 ILE A CA 1
ATOM 569 C C . ILE A 1 72 ? 20.417 -6.186 -22.582 1.00 94.62 72 ILE A C 1
ATOM 571 O O . ILE A 1 72 ? 21.387 -6.093 -23.333 1.00 94.62 72 ILE A O 1
ATOM 575 N N . GLU A 1 73 ? 20.424 -6.903 -21.452 1.00 81.94 73 GLU A N 1
ATOM 576 C CA . GLU A 1 73 ? 21.450 -7.910 -21.118 1.00 81.94 73 GLU A CA 1
ATOM 577 C C . GLU A 1 73 ? 21.462 -9.079 -22.112 1.00 81.94 73 GLU A C 1
ATOM 579 O O . GLU A 1 73 ? 22.584 -9.487 -22.495 1.00 81.94 73 GLU A O 1
#

Secondary structure (DSSP, 8-state):
-PPPPPHHHHHHHHHHHHHHH--HHHHHHHHHHHHHT-SSSPPPHHHHHHHHHHHHHHHHHHHHHHHHHHHH-

Foldseek 3Di:
DDDDDDLLVVLLVVLVVCVVVVPLVSNLVSLVVNVVVPPPDDDDPSSVVSNVVSVCSVVVVVVVVVVVVVVVD

pLDDT: mean 89.16, std 11.35, range [39.94, 97.81]

InterPro domains:
  IPR000308 14-3-3 protein [PTHR18860] (8-73)
  IPR023409 14-3-3 protein, conserved site [PS00796] (48-58)
  IPR023410 14-3-3 domain [PF00244] (14-72)
  IPR036815 14-3-3 domain superfamily [G3DSA:1.20.190.20] (1-73)
  IPR036815 14-3-3 domain superfamily [SSF48445] (7-73)

Sequence (73 aa):
MAMTPSAREENVYMAKLAEQAQPYEEMVEFMEKVSAAVESKELTVEERNLLSVAYKNVIGTRRASWRIISLIE

Radius of gyration: 15.31 Å; chains: 1; bounding box: 38×27×43 Å

Organism: Quercus lobata (NCBI:txid97700)